Protein AF-A0A6N7C8R0-F1 (afdb_monomer_lite)

Structure (mmCIF, N/CA/C/O backbone):
data_AF-A0A6N7C8R0-F1
#
_entry.id   AF-A0A6N7C8R0-F1
#
loop_
_atom_site.group_PDB
_atom_site.id
_atom_site.type_symbol
_atom_site.label_atom_id
_atom_site.label_alt_id
_atom_site.label_comp_id
_atom_site.label_asym_id
_atom_site.label_entity_id
_atom_site.label_seq_id
_atom_site.pdbx_PDB_ins_code
_atom_site.Cartn_x
_atom_site.Cartn_y
_atom_site.Cartn_z
_atom_site.occupancy
_atom_site.B_iso_or_equiv
_atom_site.auth_seq_id
_atom_site.auth_comp_id
_atom_site.auth_asym_id
_atom_site.auth_atom_id
_atom_site.pdbx_PDB_model_num
ATOM 1 N N . MET A 1 1 ? 1.343 -20.450 -8.580 1.00 51.94 1 MET A N 1
ATOM 2 C CA . MET A 1 1 ? 2.092 -21.421 -7.757 1.00 51.94 1 MET A CA 1
ATOM 3 C C . MET A 1 1 ? 2.888 -20.727 -6.658 1.00 51.94 1 MET A C 1
ATOM 5 O O . MET A 1 1 ? 2.535 -20.931 -5.517 1.00 51.94 1 MET A O 1
ATOM 9 N N . VAL A 1 2 ? 3.845 -19.831 -6.948 1.00 71.44 2 VAL A N 1
ATOM 10 C CA . VAL A 1 2 ? 4.587 -19.116 -5.873 1.00 71.44 2 VAL A CA 1
ATOM 11 C C . VAL A 1 2 ? 3.746 -18.081 -5.107 1.00 71.44 2 VAL A C 1
ATOM 13 O O . VAL A 1 2 ? 4.035 -17.799 -3.953 1.00 71.44 2 VAL A O 1
ATOM 16 N N . HIS A 1 3 ? 2.719 -17.502 -5.743 1.00 73.75 3 HIS A N 1
ATOM 17 C CA . HIS A 1 3 ? 1.903 -16.454 -5.122 1.00 73.75 3 HIS A CA 1
ATOM 18 C C . HIS A 1 3 ? 1.088 -16.998 -3.943 1.00 73.75 3 HIS A C 1
ATOM 20 O O . HIS A 1 3 ? 1.254 -16.510 -2.832 1.00 73.75 3 HIS A O 1
ATOM 26 N N . ASP A 1 4 ? 0.312 -18.061 -4.164 1.00 83.94 4 ASP A N 1
ATOM 27 C CA . ASP A 1 4 ? -0.568 -18.644 -3.143 1.00 83.94 4 ASP A CA 1
ATOM 28 C C . ASP A 1 4 ? 0.226 -19.196 -1.951 1.00 83.94 4 ASP A C 1
ATOM 30 O O . ASP A 1 4 ? -0.148 -18.983 -0.801 1.00 83.94 4 ASP A O 1
ATOM 34 N N . GLU A 1 5 ? 1.368 -19.838 -2.217 1.00 88.50 5 GLU A N 1
ATOM 35 C CA . GLU A 1 5 ? 2.262 -20.351 -1.174 1.00 88.50 5 GLU A CA 1
ATOM 36 C C . GLU A 1 5 ? 2.883 -19.214 -0.347 1.00 88.50 5 GLU A C 1
ATOM 38 O O . GLU A 1 5 ? 2.889 -19.275 0.882 1.00 88.50 5 GLU A O 1
ATOM 43 N N . SER A 1 6 ? 3.342 -18.136 -0.999 1.00 86.06 6 SER A N 1
ATOM 44 C CA . SER A 1 6 ? 3.881 -16.968 -0.291 1.00 86.06 6 SER A CA 1
ATOM 45 C C . SER A 1 6 ? 2.827 -16.264 0.568 1.00 86.06 6 SER A C 1
ATOM 47 O O . SER A 1 6 ? 3.130 -15.859 1.689 1.00 86.06 6 SER A O 1
ATOM 49 N N . THR A 1 7 ? 1.588 -16.167 0.074 1.00 87.06 7 THR A N 1
ATOM 50 C CA . THR A 1 7 ? 0.465 -15.591 0.818 1.00 87.06 7 THR A CA 1
ATOM 51 C C . THR A 1 7 ? 0.126 -16.449 2.031 1.00 87.06 7 THR A C 1
ATOM 53 O O . THR A 1 7 ? 0.074 -15.920 3.137 1.00 87.06 7 THR A O 1
ATOM 56 N N . ALA A 1 8 ? -0.000 -17.768 1.858 1.00 89.31 8 ALA A N 1
ATOM 57 C CA . ALA A 1 8 ? -0.291 -18.683 2.960 1.00 89.31 8 ALA A CA 1
ATOM 58 C C . ALA A 1 8 ? 0.781 -18.630 4.062 1.00 89.31 8 ALA A C 1
ATOM 60 O O . ALA A 1 8 ? 0.447 -18.599 5.247 1.00 89.31 8 ALA A O 1
ATOM 61 N N . LEU A 1 9 ? 2.063 -18.571 3.684 1.00 93.06 9 LEU A N 1
ATOM 62 C CA . LEU A 1 9 ? 3.161 -18.473 4.644 1.00 93.06 9 LEU A CA 1
ATOM 63 C C . LEU A 1 9 ? 3.137 -17.143 5.411 1.00 93.06 9 LEU A C 1
ATOM 65 O O . LEU A 1 9 ? 3.298 -17.136 6.631 1.00 93.06 9 LEU A O 1
ATOM 69 N N . ILE A 1 10 ? 2.923 -16.022 4.717 1.00 90.50 10 ILE A N 1
ATOM 70 C CA . ILE A 1 10 ? 2.832 -14.697 5.348 1.00 90.50 10 ILE A CA 1
ATOM 71 C C . ILE A 1 10 ? 1.638 -14.621 6.297 1.00 90.50 10 ILE A C 1
ATOM 73 O O . ILE A 1 10 ? 1.781 -14.093 7.400 1.00 90.50 10 ILE A O 1
ATOM 77 N N . ASP A 1 11 ? 0.490 -15.169 5.906 1.00 89.56 11 ASP A N 1
ATOM 78 C CA . ASP A 1 11 ? -0.682 -15.200 6.774 1.00 89.56 11 ASP A CA 1
ATOM 79 C C . ASP A 1 11 ? -0.411 -16.066 8.009 1.00 89.56 11 ASP A C 1
ATOM 81 O O . ASP A 1 11 ? -0.709 -15.642 9.123 1.00 89.56 11 ASP A O 1
ATOM 85 N N . GLN A 1 12 ? 0.235 -17.228 7.865 1.00 93.00 12 GLN A N 1
ATOM 86 C CA . GLN A 1 12 ? 0.610 -18.062 9.011 1.00 93.00 12 GLN A CA 1
ATOM 87 C C . GLN A 1 12 ? 1.575 -17.344 9.969 1.00 93.00 12 GLN A C 1
ATOM 89 O O . GLN A 1 12 ? 1.375 -17.383 11.184 1.00 93.00 12 GLN A O 1
ATOM 94 N N . ILE A 1 13 ? 2.605 -16.674 9.440 1.00 93.56 13 ILE A N 1
ATOM 95 C CA . ILE A 1 13 ? 3.554 -15.894 10.250 1.00 93.56 13 ILE A CA 1
ATOM 96 C C . ILE A 1 13 ? 2.822 -14.768 10.983 1.00 93.56 13 ILE A C 1
ATOM 98 O O . ILE A 1 13 ? 3.034 -14.586 12.181 1.00 93.56 13 ILE A O 1
ATOM 102 N N . ARG A 1 14 ? 1.927 -14.049 10.293 1.00 91.81 14 ARG A N 1
ATOM 103 C CA . ARG A 1 14 ? 1.142 -12.969 10.897 1.00 91.81 14 ARG A CA 1
ATOM 104 C C . ARG A 1 14 ? 0.310 -13.480 12.071 1.00 91.81 14 ARG A C 1
ATOM 106 O O . ARG A 1 14 ? 0.415 -12.905 13.147 1.00 91.81 14 ARG A O 1
ATOM 113 N N . HIS A 1 15 ? -0.446 -14.566 11.896 1.00 91.38 15 HIS A N 1
ATOM 114 C CA . HIS A 1 15 ? -1.246 -15.152 12.980 1.00 91.38 15 HIS A CA 1
ATOM 115 C C . HIS A 1 15 ? -0.382 -15.501 14.199 1.00 91.38 15 HIS A C 1
ATOM 117 O O . HIS A 1 15 ? -0.718 -15.115 15.313 1.00 91.38 15 HIS A O 1
ATOM 123 N N . LEU A 1 16 ? 0.775 -16.141 13.991 1.00 94.19 16 LEU A N 1
ATOM 124 C CA . LEU A 1 16 ? 1.691 -16.487 15.085 1.00 94.19 16 LEU A CA 1
ATOM 125 C C . LEU A 1 16 ? 2.225 -15.256 15.833 1.00 94.19 16 LEU A C 1
ATOM 127 O O . LEU A 1 16 ? 2.347 -15.298 17.057 1.00 94.19 16 LEU A O 1
ATOM 131 N N . CYS A 1 17 ? 2.562 -14.179 15.123 1.00 95.06 17 CYS A N 1
ATOM 132 C CA . CYS A 1 17 ? 3.023 -12.934 15.742 1.00 95.06 17 CYS A CA 1
ATOM 133 C C . CYS A 1 17 ? 1.901 -12.235 16.526 1.00 95.06 17 CYS A C 1
ATOM 135 O O . CYS A 1 17 ? 2.140 -11.758 17.636 1.00 95.06 17 CYS A O 1
ATOM 137 N N . LEU A 1 18 ? 0.680 -12.212 15.976 1.00 92.69 18 LEU A N 1
ATOM 138 C CA . LEU A 1 18 ? -0.490 -11.626 16.636 1.00 92.69 18 LEU A CA 1
ATOM 139 C C . LEU A 1 18 ? -0.873 -12.399 17.905 1.00 92.69 18 LEU A C 1
ATOM 141 O O . LEU A 1 18 ? -1.083 -11.780 18.945 1.00 92.69 18 LEU A O 1
ATOM 145 N N . ASP A 1 19 ? -0.869 -13.735 17.857 1.00 93.06 19 ASP A N 1
ATOM 146 C CA . ASP A 1 19 ? -1.139 -14.597 19.020 1.00 93.06 19 ASP A CA 1
ATOM 147 C C . ASP A 1 19 ? -0.140 -14.368 20.168 1.00 93.06 19 ASP A C 1
ATOM 149 O O . ASP A 1 19 ? -0.453 -14.585 21.340 1.00 93.06 19 ASP A O 1
ATOM 153 N N . ARG A 1 20 ? 1.078 -13.923 19.840 1.00 95.12 20 ARG A N 1
ATOM 154 C CA . ARG A 1 20 ? 2.139 -13.597 20.805 1.00 95.12 20 ARG A CA 1
ATOM 155 C C . ARG A 1 20 ? 2.122 -12.141 21.274 1.00 95.12 20 ARG A C 1
ATOM 157 O O . ARG A 1 20 ? 2.901 -11.801 22.163 1.00 95.12 20 ARG A O 1
ATOM 164 N N . GLY A 1 21 ? 1.273 -11.290 20.697 1.00 93.94 21 GLY A N 1
ATOM 165 C CA . GLY A 1 21 ? 1.223 -9.858 21.001 1.00 93.94 21 GLY A CA 1
ATOM 166 C C . GLY A 1 21 ? 2.471 -9.085 20.556 1.00 93.94 21 GLY A C 1
ATOM 167 O O . GLY A 1 21 ? 2.845 -8.099 21.190 1.00 93.94 21 GLY A O 1
ATOM 168 N N . GLU A 1 22 ? 3.159 -9.539 19.504 1.00 95.94 22 GLU A N 1
ATOM 169 C CA . GLU A 1 22 ? 4.367 -8.885 18.984 1.00 95.94 22 GLU A CA 1
ATOM 170 C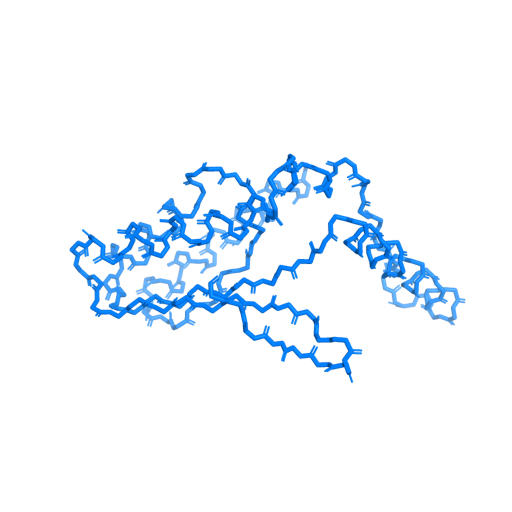 C . GLU A 1 22 ? 4.026 -7.614 18.188 1.00 95.94 22 GLU A C 1
ATOM 172 O O . GLU A 1 22 ? 3.058 -7.577 17.437 1.00 95.94 22 GLU A O 1
ATOM 177 N N . ASN A 1 23 ? 4.846 -6.562 18.250 1.00 94.38 23 ASN A N 1
ATOM 178 C CA . ASN A 1 23 ? 4.661 -5.434 17.331 1.00 94.38 23 ASN A CA 1
ATOM 179 C C . ASN A 1 23 ? 4.930 -5.885 15.886 1.00 94.38 23 ASN A C 1
ATOM 181 O O . ASN A 1 23 ? 6.035 -6.328 15.575 1.00 94.38 23 ASN A O 1
ATOM 185 N N . VAL A 1 24 ? 3.940 -5.737 15.003 1.00 93.38 24 VAL A N 1
ATOM 186 C CA . VAL A 1 24 ? 4.026 -6.175 13.602 1.00 93.38 24 VAL A CA 1
ATOM 187 C C . VAL A 1 24 ? 4.027 -4.996 12.633 1.00 93.38 24 VAL A C 1
ATOM 189 O O . VAL A 1 24 ? 3.279 -4.034 12.792 1.00 93.38 24 VAL A O 1
ATOM 192 N N . LEU A 1 25 ? 4.853 -5.100 11.590 1.00 93.31 25 LEU A N 1
ATOM 193 C CA . LEU A 1 25 ? 4.809 -4.235 10.414 1.00 93.31 25 LEU A CA 1
ATOM 194 C C . LEU A 1 25 ? 4.264 -5.057 9.243 1.00 93.31 25 LEU A C 1
ATOM 196 O O . LEU A 1 25 ? 4.888 -6.034 8.831 1.00 93.31 25 LEU A O 1
ATOM 200 N N . ILE A 1 26 ? 3.115 -4.656 8.702 1.00 90.81 26 ILE A N 1
ATOM 201 C CA . ILE A 1 26 ? 2.482 -5.339 7.571 1.00 90.81 26 ILE A CA 1
ATOM 202 C C . ILE A 1 26 ? 2.715 -4.505 6.312 1.00 90.81 26 ILE A C 1
ATOM 204 O O . ILE A 1 26 ? 2.191 -3.400 6.186 1.00 90.81 26 ILE A O 1
ATOM 208 N N . GLU A 1 27 ? 3.516 -5.032 5.386 1.00 90.88 27 GLU A N 1
ATOM 209 C CA . GLU A 1 27 ? 3.755 -4.406 4.084 1.00 90.88 27 GLU A CA 1
ATOM 210 C C . GLU A 1 27 ? 2.629 -4.752 3.110 1.00 90.88 27 GLU A C 1
ATOM 212 O O . GLU A 1 27 ? 2.130 -5.879 3.061 1.00 90.88 27 GLU A O 1
ATOM 217 N N . GLY A 1 28 ? 2.213 -3.760 2.333 1.00 89.38 28 GLY A N 1
ATOM 218 C CA . GLY A 1 28 ? 1.242 -3.956 1.279 1.00 89.38 28 GLY A CA 1
ATOM 219 C C . GLY A 1 28 ? 0.950 -2.660 0.544 1.00 89.38 28 GLY A C 1
ATOM 220 O O . GLY A 1 28 ? 1.074 -1.562 1.078 1.00 89.38 28 GLY A O 1
ATOM 221 N N . THR A 1 29 ? 0.495 -2.793 -0.697 1.00 91.75 29 THR A N 1
ATOM 222 C CA . THR A 1 29 ? 0.174 -1.632 -1.536 1.00 91.75 29 THR A CA 1
ATOM 223 C C . THR A 1 29 ? -1.124 -0.939 -1.134 1.00 91.75 29 THR A C 1
ATOM 225 O O . THR A 1 29 ? -1.343 0.1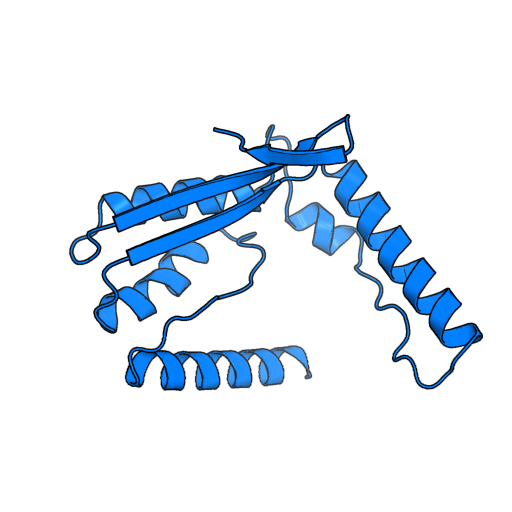88 -1.541 1.00 91.75 29 THR A O 1
ATOM 228 N N . LEU A 1 30 ? -2.025 -1.602 -0.396 1.00 93.00 30 LEU A N 1
ATOM 229 C CA . LEU A 1 30 ? -3.394 -1.120 -0.150 1.00 93.00 30 LEU A CA 1
ATOM 230 C C . LEU A 1 30 ? -4.139 -0.692 -1.432 1.00 93.00 30 LEU A C 1
ATOM 232 O O . LEU A 1 30 ? -5.025 0.153 -1.380 1.00 93.00 30 LEU A O 1
ATOM 236 N N . ARG A 1 31 ? -3.833 -1.283 -2.597 1.00 92.06 31 ARG A N 1
ATOM 237 C CA . ARG A 1 31 ? -4.458 -0.873 -3.871 1.00 92.06 31 ARG A CA 1
ATOM 238 C C . ARG A 1 31 ? -5.967 -1.139 -3.942 1.00 92.06 31 ARG A C 1
ATOM 240 O O . ARG A 1 31 ? -6.685 -0.437 -4.647 1.00 92.06 31 ARG A O 1
ATOM 247 N N . TRP A 1 32 ? -6.447 -2.165 -3.236 1.00 87.31 32 TRP A N 1
ATOM 248 C CA . TRP A 1 32 ? -7.836 -2.610 -3.308 1.00 87.31 32 TRP A CA 1
ATOM 249 C C . TRP A 1 32 ? -8.689 -2.014 -2.185 1.00 87.31 32 TRP A C 1
ATOM 251 O O . TRP A 1 32 ? -8.288 -2.089 -1.016 1.00 87.31 32 TRP A O 1
ATOM 261 N N . PRO A 1 33 ? -9.893 -1.503 -2.502 1.00 77.31 33 PRO A N 1
ATOM 262 C CA . PRO A 1 33 ? -10.827 -1.065 -1.475 1.00 77.31 33 PRO A CA 1
ATOM 263 C C . PRO A 1 33 ? -11.200 -2.246 -0.567 1.00 77.31 33 PRO A C 1
ATOM 265 O O . PRO A 1 33 ? -11.364 -3.378 -1.023 1.00 77.31 33 PRO A O 1
ATOM 268 N N . GLY A 1 34 ? -11.297 -1.993 0.738 1.00 76.81 34 GLY A N 1
ATOM 269 C CA . GLY A 1 34 ? -11.626 -3.018 1.735 1.00 76.81 34 GLY A CA 1
ATOM 270 C C . GLY A 1 34 ? -10.465 -3.931 2.151 1.00 76.81 34 GLY A C 1
ATOM 271 O O . GLY A 1 34 ? -10.610 -4.656 3.132 1.00 76.81 34 GLY A O 1
ATOM 272 N N . HIS A 1 35 ? -9.301 -3.878 1.488 1.00 79.69 35 HIS A N 1
ATOM 273 C CA . HIS A 1 35 ? -8.129 -4.640 1.936 1.00 79.69 35 HIS A CA 1
ATOM 274 C C . HIS A 1 35 ? -7.597 -4.127 3.282 1.00 79.69 35 HIS A C 1
ATOM 276 O O . HIS A 1 35 ? -7.342 -4.925 4.176 1.00 79.69 35 HIS A O 1
ATOM 282 N N . GLY A 1 36 ? -7.515 -2.803 3.455 1.00 79.38 36 GLY A N 1
ATOM 283 C CA . GLY A 1 36 ? -7.093 -2.180 4.714 1.00 79.38 36 GLY A CA 1
ATOM 284 C C . GLY A 1 36 ? -7.930 -2.628 5.918 1.00 79.38 36 GLY A C 1
ATOM 285 O O . GLY A 1 36 ? -7.356 -3.153 6.866 1.00 79.38 36 GLY A O 1
ATOM 286 N N . PRO A 1 37 ? -9.271 -2.491 5.877 1.00 79.50 37 PRO A N 1
ATOM 287 C CA . PRO A 1 37 ? -10.145 -2.978 6.944 1.00 79.50 37 PRO A CA 1
ATOM 288 C C . PRO A 1 37 ? -9.934 -4.456 7.293 1.00 79.50 37 PRO A C 1
ATOM 290 O O . PRO A 1 37 ? -9.792 -4.776 8.466 1.00 79.50 37 PRO A O 1
ATOM 293 N N . LYS A 1 38 ? -9.811 -5.346 6.296 1.00 79.00 38 LYS A N 1
ATOM 294 C CA . LYS A 1 38 ? -9.558 -6.777 6.544 1.00 79.00 38 LYS A CA 1
ATOM 295 C C . LYS A 1 38 ? -8.254 -7.018 7.302 1.00 79.00 38 LYS A C 1
ATOM 297 O O . LYS A 1 38 ? -8.243 -7.774 8.265 1.00 79.00 38 LYS A O 1
ATOM 302 N N . VAL A 1 39 ? -7.175 -6.352 6.885 1.00 77.44 39 VAL A N 1
ATOM 303 C CA . VAL A 1 39 ? -5.863 -6.449 7.546 1.00 77.44 39 VAL A CA 1
ATOM 304 C C . VAL A 1 39 ? -5.903 -5.862 8.962 1.00 77.44 39 VAL A C 1
ATOM 306 O O . VAL A 1 39 ? -5.165 -6.311 9.829 1.00 77.44 39 VAL A O 1
ATOM 309 N N . TYR A 1 40 ? -6.766 -4.879 9.213 1.00 83.50 40 TYR A N 1
ATOM 310 C CA . TYR A 1 40 ? -6.920 -4.227 10.513 1.00 83.50 40 TYR A CA 1
ATOM 311 C C . TYR A 1 40 ? -7.765 -5.018 11.519 1.00 83.50 40 TYR A C 1
ATOM 313 O O . TYR A 1 40 ? -7.478 -4.987 12.715 1.00 83.50 40 TYR A O 1
ATOM 321 N N . GLU A 1 41 ? -8.777 -5.754 11.061 1.00 85.19 41 GLU A N 1
ATOM 322 C CA . GLU A 1 41 ? -9.643 -6.541 11.945 1.00 85.19 41 GLU A CA 1
ATOM 323 C C . GLU A 1 41 ? -8.871 -7.588 12.766 1.00 85.19 41 GLU A C 1
ATOM 325 O O . GLU A 1 41 ? -9.229 -7.860 13.911 1.00 85.19 41 GLU A O 1
ATOM 330 N N . GLU A 1 42 ? -7.816 -8.180 12.201 1.00 86.06 42 GLU A N 1
ATOM 331 C CA . GLU A 1 42 ? -6.980 -9.183 12.873 1.00 86.06 42 GLU A CA 1
ATOM 332 C C . GLU A 1 42 ? -6.246 -8.608 14.109 1.00 86.06 42 GLU A C 1
ATOM 334 O O . GLU A 1 42 ? -6.476 -9.120 15.208 1.00 86.06 42 GLU A O 1
ATOM 339 N N . PRO A 1 43 ? -5.450 -7.519 14.004 1.00 86.44 43 PRO A N 1
ATOM 340 C CA . PRO A 1 43 ? -4.868 -6.836 15.160 1.00 86.44 43 PRO A CA 1
ATOM 341 C C . PRO A 1 43 ? -5.888 -6.411 16.222 1.00 86.44 43 PRO A C 1
ATOM 343 O O . PRO A 1 43 ? -5.630 -6.577 17.412 1.00 86.44 43 PRO A O 1
ATOM 346 N N . VAL A 1 44 ? -7.060 -5.900 15.826 1.00 86.19 44 VAL A N 1
ATOM 347 C CA . VAL A 1 44 ? -8.095 -5.496 16.797 1.00 86.19 44 VAL A CA 1
ATOM 348 C C . VAL A 1 44 ? -8.581 -6.695 17.608 1.00 86.19 44 VAL A C 1
ATOM 350 O O . VAL A 1 44 ? -8.647 -6.619 18.834 1.00 86.19 44 VAL A O 1
ATOM 353 N N . ARG A 1 45 ? -8.864 -7.830 16.951 1.00 87.62 45 ARG A N 1
ATOM 354 C CA . ARG A 1 45 ? -9.242 -9.076 17.644 1.00 87.62 45 ARG A CA 1
ATOM 355 C C . ARG A 1 45 ? -8.131 -9.596 18.559 1.00 87.62 45 ARG A C 1
ATOM 357 O O . ARG A 1 45 ? -8.433 -10.213 19.575 1.00 87.62 45 ARG A O 1
ATOM 364 N N . ALA A 1 46 ? -6.872 -9.323 18.222 1.00 89.81 46 ALA A N 1
ATOM 365 C CA . ALA A 1 46 ? -5.705 -9.642 19.043 1.00 89.81 46 ALA A CA 1
ATOM 366 C C . ALA A 1 46 ? -5.400 -8.584 20.131 1.00 89.81 46 ALA A C 1
ATOM 368 O O . ALA A 1 46 ? -4.356 -8.650 20.775 1.00 89.81 46 ALA A O 1
ATOM 369 N N . ASN A 1 47 ? -6.315 -7.637 20.385 1.00 90.25 47 ASN A N 1
ATOM 370 C CA . ASN A 1 47 ? -6.215 -6.584 21.406 1.00 90.25 47 ASN A CA 1
ATOM 371 C C . ASN A 1 47 ? -5.094 -5.554 21.178 1.00 90.25 47 ASN A C 1
ATOM 373 O O . ASN A 1 47 ? -4.600 -4.948 22.134 1.00 90.25 47 ASN A O 1
ATOM 377 N N . TYR A 1 48 ? -4.696 -5.314 19.927 1.00 91.81 48 TYR A N 1
ATOM 378 C CA . TYR A 1 48 ? -3.799 -4.203 19.611 1.00 91.81 48 TYR A CA 1
ATOM 379 C C . TYR A 1 48 ? -4.547 -2.882 19.780 1.00 91.81 48 TYR A C 1
ATOM 381 O O . TYR A 1 48 ? -5.629 -2.692 19.231 1.00 91.81 48 TYR A O 1
ATOM 389 N N . THR A 1 49 ? -3.946 -1.951 20.517 1.00 91.25 49 THR A N 1
ATOM 390 C CA . THR A 1 49 ? -4.565 -0.661 20.864 1.00 91.25 49 THR A CA 1
ATOM 391 C C . THR A 1 49 ? -4.025 0.515 20.053 1.00 91.25 49 THR A C 1
ATOM 393 O O . THR A 1 49 ? -4.587 1.607 20.115 1.00 91.25 49 THR A O 1
ATOM 396 N N . SER A 1 50 ? -2.959 0.305 19.276 1.00 92.44 50 SER A N 1
ATOM 397 C CA . SER A 1 50 ? -2.336 1.326 18.434 1.00 92.44 50 SER A CA 1
ATOM 398 C C . SER A 1 50 ? -2.213 0.851 16.990 1.00 92.44 50 SER A C 1
ATOM 400 O O . SER A 1 50 ? -1.770 -0.269 16.733 1.00 92.44 50 SER A O 1
ATOM 402 N N . LEU A 1 51 ? -2.585 1.723 16.053 1.00 92.19 51 LEU A N 1
ATOM 403 C CA . LEU A 1 51 ? -2.411 1.543 14.618 1.00 92.19 51 LEU A CA 1
ATOM 404 C C . LEU A 1 51 ? -1.622 2.724 14.051 1.00 92.19 51 LEU A C 1
ATOM 406 O O . LEU A 1 51 ? -2.048 3.872 14.163 1.00 92.19 51 LEU A O 1
ATOM 410 N N . ARG A 1 52 ? -0.526 2.434 13.348 1.00 94.19 52 ARG A N 1
ATOM 411 C CA . ARG A 1 52 ? 0.202 3.423 12.548 1.00 94.19 52 ARG A CA 1
ATOM 412 C C . ARG A 1 52 ? 0.148 3.032 11.078 1.00 94.19 52 ARG A C 1
ATOM 414 O O . ARG A 1 52 ? 0.652 1.980 10.690 1.00 94.19 52 ARG A O 1
ATOM 421 N N . VAL A 1 53 ? -0.474 3.879 10.266 1.00 93.94 53 VAL A N 1
ATOM 422 C CA . VAL A 1 53 ? -0.561 3.717 8.815 1.00 93.94 53 VAL A CA 1
ATOM 423 C C . VAL A 1 53 ? 0.485 4.618 8.170 1.00 93.94 53 VAL A C 1
ATOM 425 O O . VAL A 1 53 ? 0.403 5.839 8.267 1.00 93.94 53 VAL A O 1
ATOM 428 N N . ILE A 1 54 ? 1.466 4.008 7.508 1.00 95.00 54 ILE A N 1
ATOM 429 C CA . ILE A 1 54 ? 2.540 4.715 6.805 1.00 95.00 54 ILE A CA 1
ATOM 430 C C . ILE A 1 54 ? 2.365 4.479 5.308 1.00 95.00 54 ILE A C 1
ATOM 432 O O . ILE A 1 54 ? 2.435 3.340 4.848 1.00 95.00 54 ILE A O 1
ATOM 436 N N . GLY A 1 55 ? 2.129 5.546 4.549 1.00 94.81 55 GLY A N 1
ATOM 437 C CA . GLY A 1 55 ? 2.008 5.492 3.093 1.00 94.81 55 GLY A CA 1
ATOM 438 C C . GLY A 1 55 ? 3.137 6.245 2.403 1.00 94.81 55 GLY A C 1
ATOM 439 O O . GLY A 1 55 ? 3.598 7.269 2.895 1.00 94.81 55 GLY A O 1
ATOM 440 N N . VAL A 1 56 ? 3.563 5.760 1.238 1.00 94.56 56 VAL A N 1
ATOM 441 C CA . VAL A 1 56 ? 4.472 6.488 0.344 1.00 94.56 56 VAL A CA 1
ATOM 442 C C . VAL A 1 56 ? 3.717 6.803 -0.940 1.00 94.56 56 VAL A C 1
ATOM 444 O O . VAL A 1 56 ? 3.383 5.900 -1.705 1.00 94.56 56 VAL A O 1
ATOM 447 N N . GLU A 1 57 ? 3.438 8.082 -1.164 1.00 95.56 57 GLU A N 1
ATOM 448 C CA . GLU A 1 57 ? 2.742 8.578 -2.342 1.00 95.56 57 GLU A CA 1
ATOM 449 C C . GLU A 1 57 ? 3.743 9.055 -3.393 1.00 95.56 57 GLU A C 1
ATOM 451 O O . GLU A 1 57 ? 4.638 9.868 -3.138 1.00 95.56 57 GLU A O 1
ATOM 456 N N . VAL A 1 58 ? 3.570 8.548 -4.611 1.00 94.00 58 VAL A N 1
ATOM 457 C CA . VAL A 1 58 ? 4.391 8.902 -5.768 1.00 94.00 58 VAL A CA 1
ATOM 458 C C . VAL A 1 58 ? 3.504 9.073 -7.002 1.00 94.00 58 VAL A C 1
ATOM 460 O O . VAL A 1 58 ? 2.622 8.239 -7.229 1.00 94.00 58 VAL A O 1
ATOM 463 N N . PRO A 1 59 ? 3.737 10.101 -7.844 1.00 93.81 59 PRO A N 1
ATOM 464 C CA . PRO A 1 59 ? 3.005 10.252 -9.098 1.00 93.81 59 PRO A CA 1
ATOM 465 C C . PRO A 1 59 ? 3.161 9.024 -10.005 1.00 93.81 59 PRO A C 1
ATOM 467 O O . PRO A 1 59 ? 4.254 8.457 -10.085 1.00 93.81 59 PRO A O 1
ATOM 470 N N . ARG A 1 60 ? 2.109 8.663 -10.757 1.00 96.19 60 ARG A N 1
ATOM 471 C CA . ARG A 1 60 ? 2.087 7.482 -11.651 1.00 96.19 60 ARG A CA 1
ATOM 472 C C . ARG A 1 60 ? 3.331 7.390 -12.545 1.00 96.19 60 ARG A C 1
ATOM 474 O O . ARG A 1 60 ? 3.961 6.341 -12.616 1.00 96.19 60 ARG A O 1
ATOM 481 N N . GLY A 1 61 ? 3.718 8.491 -13.195 1.00 95.25 61 GLY A N 1
ATOM 482 C CA . GLY A 1 61 ? 4.899 8.524 -14.069 1.00 95.25 61 GLY A CA 1
ATOM 483 C C . GLY A 1 61 ? 6.209 8.217 -13.333 1.00 95.25 61 GLY A C 1
ATOM 484 O O . GLY A 1 61 ? 7.035 7.459 -13.834 1.00 95.25 61 GLY A O 1
ATOM 485 N N . ILE A 1 62 ? 6.357 8.726 -12.108 1.00 94.81 62 ILE A N 1
ATOM 486 C CA . ILE A 1 62 ? 7.532 8.477 -11.264 1.00 94.81 62 ILE A CA 1
ATOM 487 C C . ILE A 1 62 ? 7.568 7.020 -10.794 1.00 94.81 62 ILE A C 1
ATOM 489 O O . ILE A 1 62 ? 8.638 6.417 -10.773 1.00 94.81 62 ILE A O 1
ATOM 493 N N . ALA A 1 63 ? 6.417 6.424 -10.467 1.00 96.25 63 ALA A N 1
ATOM 494 C CA . ALA A 1 63 ? 6.346 5.009 -10.103 1.00 96.25 63 ALA A CA 1
ATOM 495 C C . ALA A 1 63 ? 6.821 4.097 -11.247 1.00 96.25 63 ALA A C 1
ATOM 497 O O . ALA A 1 63 ? 7.602 3.172 -11.011 1.00 96.25 63 ALA A O 1
ATOM 498 N N . HIS A 1 64 ? 6.412 4.388 -12.489 1.00 97.81 64 HIS A N 1
ATOM 499 C CA . HIS A 1 64 ? 6.902 3.679 -13.680 1.00 97.81 64 HIS A CA 1
ATOM 500 C C . HIS A 1 64 ? 8.411 3.843 -13.867 1.00 97.81 64 HIS A C 1
ATOM 502 O O . HIS A 1 64 ? 9.120 2.848 -14.031 1.00 97.81 64 HIS A O 1
ATOM 508 N N . GLU A 1 65 ? 8.912 5.079 -13.795 1.00 96.69 65 GLU A N 1
ATOM 509 C CA . GLU A 1 65 ? 10.343 5.373 -13.930 1.00 96.69 65 GLU A CA 1
ATOM 510 C C . GLU A 1 65 ? 11.173 4.610 -12.887 1.00 96.69 65 GLU A C 1
ATOM 512 O O . GLU A 1 65 ? 12.155 3.941 -13.222 1.00 96.69 65 GLU A O 1
ATOM 517 N N . GLN A 1 66 ? 10.754 4.647 -11.621 1.00 94.69 66 GLN A N 1
ATOM 518 C CA . GLN A 1 66 ? 11.459 3.983 -10.527 1.00 94.69 66 GLN A CA 1
ATOM 519 C C . GLN A 1 66 ? 11.392 2.459 -10.629 1.00 94.69 66 GLN A C 1
ATOM 521 O O . GLN A 1 66 ? 12.398 1.790 -10.385 1.00 94.69 66 GLN A O 1
ATOM 526 N N . ALA A 1 67 ? 10.248 1.891 -11.023 1.00 96.50 67 ALA A N 1
ATOM 527 C CA . ALA A 1 67 ? 10.122 0.452 -11.227 1.00 96.50 67 ALA A CA 1
ATOM 528 C C . ALA A 1 67 ? 11.044 -0.045 -12.352 1.00 96.50 67 ALA A C 1
ATOM 530 O O . ALA A 1 67 ? 11.715 -1.072 -12.188 1.00 96.50 67 ALA A O 1
ATOM 531 N N . LEU A 1 68 ? 11.124 0.705 -13.457 1.00 96.94 68 LEU A N 1
ATOM 532 C CA . LEU A 1 68 ? 12.023 0.409 -14.570 1.00 96.94 68 LEU A CA 1
ATOM 533 C C . LEU A 1 68 ? 13.492 0.536 -14.152 1.00 96.94 68 LEU A C 1
ATOM 535 O O . LEU A 1 68 ? 14.284 -0.371 -14.413 1.00 96.94 68 LEU A O 1
ATOM 539 N N . SER A 1 69 ? 13.840 1.624 -13.460 1.00 95.81 69 SER A N 1
ATOM 540 C CA . SER A 1 69 ? 15.192 1.873 -12.952 1.00 95.81 69 SER A CA 1
ATOM 541 C C . SER A 1 69 ? 15.649 0.759 -12.006 1.00 95.81 69 SER A C 1
ATOM 543 O O . SER A 1 69 ? 16.712 0.173 -12.214 1.00 95.81 69 SER A O 1
ATOM 545 N N . ARG A 1 70 ? 14.805 0.370 -11.039 1.00 95.38 70 ARG A N 1
ATOM 546 C CA . ARG A 1 70 ? 15.074 -0.735 -10.103 1.00 95.38 70 ARG A CA 1
ATOM 547 C C . ARG A 1 70 ? 15.344 -2.048 -10.835 1.00 95.38 70 ARG A C 1
ATOM 549 O O . ARG A 1 70 ? 16.296 -2.758 -10.511 1.00 95.38 70 ARG A O 1
ATOM 556 N N . TRP A 1 71 ? 14.509 -2.383 -11.817 1.00 96.56 71 TRP A N 1
ATOM 557 C CA . TRP A 1 71 ? 14.696 -3.592 -12.617 1.00 96.56 71 TRP A CA 1
ATOM 558 C C . TRP A 1 71 ? 16.013 -3.558 -13.400 1.00 96.56 71 TRP A C 1
ATOM 560 O O . TRP A 1 71 ? 16.772 -4.529 -13.366 1.00 96.56 71 TRP A O 1
ATOM 570 N N . TRP A 1 72 ? 16.302 -2.441 -14.071 1.00 96.44 72 TRP A N 1
ATOM 571 C CA . TRP A 1 72 ? 17.505 -2.295 -14.884 1.00 96.44 72 TRP A CA 1
ATOM 572 C C . TRP A 1 72 ? 18.783 -2.354 -14.043 1.00 96.44 72 TRP A C 1
ATOM 574 O O . TRP A 1 72 ? 19.712 -3.080 -14.389 1.00 96.44 72 TRP A O 1
ATOM 584 N N . GLN A 1 73 ? 18.807 -1.667 -12.899 1.00 95.56 73 GLN A N 1
ATOM 585 C CA . GLN A 1 73 ? 19.930 -1.710 -11.960 1.00 95.56 73 GLN A CA 1
ATOM 586 C C . GLN A 1 73 ? 20.186 -3.129 -11.449 1.00 95.56 73 GLN A C 1
ATOM 588 O O . GLN A 1 73 ? 21.325 -3.589 -11.480 1.00 95.56 73 GLN A O 1
ATOM 593 N N . GLY A 1 74 ? 19.136 -3.860 -11.056 1.00 95.12 74 GLY A N 1
ATOM 594 C CA . GLY A 1 74 ? 19.279 -5.259 -10.644 1.00 95.12 74 GLY A CA 1
ATOM 595 C C . GLY A 1 74 ? 19.817 -6.154 -11.766 1.00 95.12 74 GLY A C 1
ATOM 596 O O . GLY A 1 74 ? 20.622 -7.047 -11.518 1.00 95.12 74 GLY A O 1
ATOM 597 N N . ARG A 1 75 ? 19.421 -5.900 -13.019 1.00 94.56 75 ARG A N 1
ATOM 598 C CA . ARG A 1 75 ? 19.968 -6.590 -14.200 1.00 94.56 75 ARG A CA 1
ATOM 599 C C . ARG A 1 75 ? 21.449 -6.294 -14.426 1.00 94.56 75 ARG A C 1
ATOM 601 O O . ARG A 1 75 ? 22.207 -7.223 -14.684 1.00 94.56 75 ARG A O 1
ATOM 608 N N . LEU A 1 76 ? 21.863 -5.031 -14.326 1.00 94.88 76 LEU A N 1
ATOM 609 C CA . LEU A 1 76 ? 23.273 -4.651 -14.446 1.00 94.88 76 LEU A CA 1
ATOM 610 C C . LEU A 1 76 ? 24.120 -5.273 -13.331 1.00 94.88 76 LEU A C 1
ATOM 612 O O . LEU A 1 76 ? 25.191 -5.800 -13.616 1.00 94.88 76 LEU A O 1
ATOM 616 N N . ALA A 1 77 ? 23.622 -5.272 -12.091 1.00 94.06 77 ALA A N 1
ATOM 617 C CA . ALA A 1 77 ? 24.301 -5.904 -10.961 1.00 94.06 77 ALA A CA 1
ATOM 618 C C . ALA A 1 77 ? 24.519 -7.407 -11.194 1.00 94.06 77 ALA A C 1
ATOM 620 O O . ALA A 1 77 ? 25.619 -7.902 -10.972 1.00 94.06 77 ALA A O 1
ATOM 621 N N . TRP A 1 78 ? 23.521 -8.110 -11.738 1.00 94.50 78 TRP A N 1
ATOM 622 C CA . TRP A 1 78 ? 23.644 -9.530 -12.079 1.00 94.50 78 TRP A CA 1
ATOM 623 C C . TRP A 1 78 ? 24.658 -9.828 -13.177 1.00 94.50 78 TRP A C 1
ATOM 625 O O . TRP A 1 78 ? 25.351 -10.841 -13.119 1.00 94.50 78 TRP A O 1
ATOM 635 N N . HIS A 1 79 ? 24.783 -8.941 -14.164 1.00 93.25 79 HIS A N 1
ATOM 636 C CA . HIS A 1 79 ? 25.820 -9.078 -15.185 1.00 93.25 79 HIS A CA 1
ATOM 637 C C . HIS A 1 79 ? 27.239 -8.953 -14.615 1.00 93.25 79 HIS A C 1
ATOM 639 O O . HIS A 1 79 ? 28.158 -9.549 -15.172 1.00 93.25 79 HIS A O 1
ATOM 645 N N . VAL A 1 80 ? 27.420 -8.188 -13.534 1.00 94.31 80 VAL A N 1
ATOM 646 C CA . VAL A 1 80 ? 28.708 -8.038 -12.839 1.00 94.31 80 VAL A CA 1
ATOM 647 C C . VAL A 1 80 ? 28.946 -9.191 -11.861 1.00 94.31 80 VAL A C 1
ATOM 649 O O . VAL A 1 80 ? 30.056 -9.712 -11.791 1.00 94.31 80 VAL A O 1
ATOM 652 N N . ASP A 1 81 ? 27.909 -9.599 -11.130 1.00 93.88 81 ASP A N 1
ATOM 653 C CA . ASP A 1 81 ? 27.944 -10.687 -10.158 1.00 93.88 81 ASP A CA 1
ATOM 654 C C . ASP A 1 81 ? 26.680 -11.549 -10.266 1.00 93.88 81 ASP A C 1
ATOM 656 O O . ASP A 1 81 ? 25.590 -11.184 -9.802 1.00 93.88 81 ASP A O 1
ATOM 660 N N . SER A 1 82 ? 26.856 -12.743 -10.834 1.00 86.88 82 SER A N 1
ATOM 661 C CA . SER A 1 82 ? 25.781 -13.709 -11.045 1.00 86.88 82 SER A CA 1
ATOM 662 C C . SER A 1 82 ? 25.205 -14.294 -9.751 1.00 86.88 82 SER A C 1
ATOM 664 O O . SER A 1 82 ? 24.201 -15.004 -9.820 1.00 86.88 82 SER A O 1
ATOM 666 N N . SER A 1 83 ? 25.825 -14.034 -8.591 1.00 89.19 83 SER A N 1
ATOM 667 C CA . SER A 1 83 ? 25.284 -14.405 -7.279 1.00 89.19 83 SER A CA 1
ATOM 668 C C . SER A 1 83 ? 24.143 -13.486 -6.825 1.00 89.19 83 SER A C 1
ATOM 670 O O . SER A 1 83 ? 23.282 -13.905 -6.047 1.00 89.19 83 SER A O 1
ATOM 672 N N . SER A 1 84 ? 24.069 -12.257 -7.350 1.00 82.50 84 SER A N 1
ATOM 673 C CA . SER A 1 84 ? 22.906 -11.396 -7.137 1.00 82.50 84 SER A CA 1
ATOM 674 C C . SER A 1 84 ? 21.688 -11.993 -7.857 1.00 82.50 84 SER A C 1
ATOM 676 O O . SER A 1 84 ? 21.787 -12.474 -8.973 1.00 82.50 84 SER A O 1
ATOM 678 N 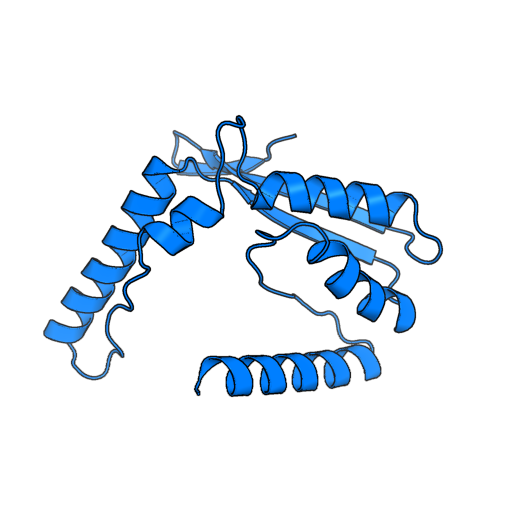N . LEU A 1 85 ? 20.494 -11.998 -7.263 1.00 85.19 85 LEU A N 1
ATOM 679 C CA . LEU A 1 85 ? 19.315 -12.652 -7.874 1.00 85.19 85 LEU A CA 1
ATOM 680 C C . LEU A 1 85 ? 18.735 -11.894 -9.095 1.00 85.19 85 LEU A C 1
ATOM 682 O O . LEU A 1 85 ? 17.657 -12.237 -9.588 1.00 85.19 85 LEU A O 1
ATOM 686 N N . GLY A 1 86 ? 19.425 -10.849 -9.562 1.00 91.31 86 GLY A N 1
ATOM 687 C CA . GLY A 1 86 ? 19.007 -9.966 -10.643 1.00 91.31 86 GLY A CA 1
ATOM 688 C C . GLY A 1 86 ? 17.827 -9.052 -10.317 1.00 91.31 86 GLY A C 1
ATOM 689 O O . GLY A 1 86 ? 17.319 -8.986 -9.198 1.00 91.31 86 GLY A O 1
ATOM 690 N N . GLY A 1 87 ? 17.393 -8.301 -11.332 1.00 90.25 87 GLY A N 1
ATOM 691 C CA . GLY A 1 87 ? 16.234 -7.416 -11.252 1.00 90.25 87 GLY A CA 1
ATOM 692 C C . GLY A 1 87 ? 14.941 -8.135 -11.631 1.00 90.25 87 GLY A C 1
ATOM 693 O O . GLY A 1 87 ? 14.851 -8.740 -12.701 1.00 90.25 87 GLY A O 1
ATOM 694 N N . ARG A 1 88 ? 13.899 -8.008 -10.803 1.00 91.19 88 ARG A N 1
ATOM 695 C CA . ARG A 1 88 ? 12.544 -8.479 -11.132 1.00 91.19 88 ARG A CA 1
ATOM 696 C C . ARG A 1 88 ? 11.738 -7.353 -11.769 1.00 91.19 88 ARG A C 1
ATOM 698 O O . ARG A 1 88 ? 11.586 -6.285 -11.180 1.00 91.19 88 ARG A O 1
ATOM 705 N N . PHE A 1 89 ? 11.247 -7.600 -12.978 1.00 94.19 89 PHE A N 1
ATOM 706 C CA . PHE A 1 89 ? 10.432 -6.643 -13.717 1.00 94.19 89 PHE A CA 1
ATOM 707 C C . PHE A 1 89 ? 9.037 -6.531 -13.094 1.00 94.19 89 PHE A C 1
ATOM 709 O O . PHE A 1 89 ? 8.391 -7.550 -12.846 1.00 94.19 89 PHE A O 1
ATOM 716 N N . THR A 1 90 ? 8.565 -5.302 -12.878 1.00 95.56 90 THR A N 1
ATOM 717 C CA . THR A 1 90 ? 7.171 -5.027 -12.515 1.00 95.56 90 THR A CA 1
ATOM 718 C C . THR A 1 90 ? 6.416 -4.632 -13.785 1.00 95.56 90 THR A C 1
ATOM 720 O O . THR A 1 90 ? 6.754 -3.604 -14.370 1.00 95.56 90 THR A O 1
ATOM 723 N N . PRO A 1 91 ? 5.405 -5.400 -14.231 1.00 96.19 91 PRO A N 1
ATOM 724 C CA . PRO A 1 91 ? 4.606 -5.028 -15.393 1.00 96.19 91 PRO A CA 1
ATOM 725 C C . PRO A 1 91 ? 3.926 -3.660 -15.208 1.00 96.19 91 PRO A C 1
ATOM 727 O O . PRO A 1 91 ? 3.333 -3.445 -14.148 1.00 96.19 91 PRO A O 1
ATOM 730 N N . PRO A 1 92 ? 3.925 -2.772 -16.225 1.00 97.00 92 PRO A N 1
ATOM 731 C CA . PRO A 1 92 ? 3.271 -1.463 -16.153 1.00 97.00 92 PRO A CA 1
ATOM 732 C C . PRO A 1 92 ? 1.815 -1.537 -15.682 1.00 97.00 92 PRO A C 1
ATOM 734 O O . PRO A 1 92 ? 1.427 -0.799 -14.786 1.00 97.00 92 PRO A O 1
ATOM 737 N N . ALA A 1 93 ? 1.052 -2.522 -16.167 1.00 96.88 93 ALA A N 1
ATOM 738 C CA . ALA A 1 93 ? -0.340 -2.726 -15.767 1.00 96.88 93 ALA A CA 1
ATOM 739 C C . ALA A 1 93 ? -0.525 -2.949 -14.252 1.00 96.88 93 ALA A C 1
ATOM 741 O O . ALA A 1 93 ? -1.541 -2.551 -13.694 1.00 96.88 93 ALA A O 1
ATOM 742 N N . ALA A 1 94 ? 0.453 -3.557 -13.566 1.00 94.88 94 ALA A N 1
ATOM 743 C CA . ALA A 1 94 ? 0.393 -3.742 -12.115 1.00 94.88 94 ALA A CA 1
ATOM 744 C C . ALA A 1 94 ? 0.607 -2.427 -11.349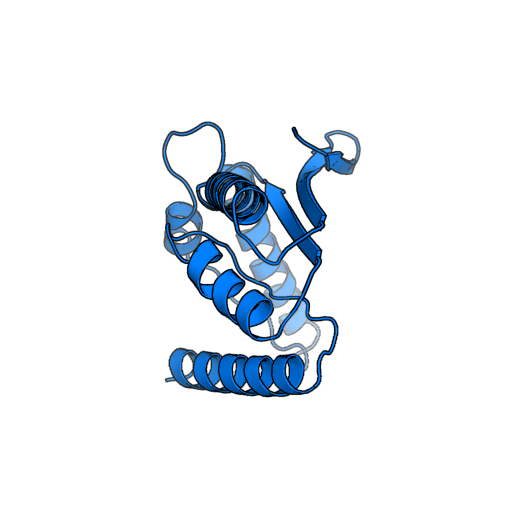 1.00 94.88 94 ALA A C 1
ATOM 746 O O . ALA A 1 94 ? 0.104 -2.287 -10.237 1.00 94.88 94 ALA A O 1
ATOM 747 N N . ILE A 1 95 ? 1.350 -1.483 -11.939 1.00 97.00 95 ILE A N 1
ATOM 748 C CA . ILE A 1 95 ? 1.516 -0.122 -11.419 1.00 97.00 95 ILE A CA 1
ATOM 749 C C . ILE A 1 95 ? 0.253 0.675 -11.724 1.00 97.00 95 ILE A C 1
ATOM 751 O O . ILE A 1 95 ? -0.308 1.273 -10.815 1.00 97.00 95 ILE A O 1
ATOM 755 N N . ASP A 1 96 ? -0.227 0.642 -12.967 1.00 97.31 96 ASP A N 1
ATOM 756 C CA . ASP A 1 96 ? -1.405 1.397 -13.401 1.00 97.31 96 ASP A CA 1
ATOM 757 C C . ASP A 1 96 ? -2.657 1.046 -12.596 1.00 97.31 96 ASP A C 1
ATOM 759 O O . ASP A 1 96 ? -3.438 1.940 -12.276 1.00 97.31 96 ASP A O 1
ATOM 763 N N . ASP A 1 97 ? -2.806 -0.216 -12.179 1.00 95.81 97 ASP A N 1
ATOM 764 C CA . ASP A 1 97 ? -3.911 -0.658 -11.323 1.00 95.81 97 ASP A CA 1
ATOM 765 C C . ASP A 1 97 ? -3.955 0.068 -9.962 1.00 95.81 97 ASP A C 1
ATOM 767 O O . ASP A 1 97 ? -5.026 0.199 -9.368 1.00 95.81 97 ASP A O 1
ATOM 771 N N . CYS A 1 98 ? -2.838 0.627 -9.484 1.00 96.88 98 CYS A N 1
ATOM 772 C CA . CYS A 1 98 ? -2.776 1.432 -8.257 1.00 96.88 98 CYS A CA 1
ATOM 773 C C . CYS A 1 98 ? -3.270 2.879 -8.433 1.00 96.88 98 CYS A C 1
ATOM 775 O O . CYS A 1 98 ? -3.358 3.619 -7.452 1.00 96.88 98 CYS A O 1
ATOM 777 N N . TYR A 1 99 ? -3.603 3.301 -9.652 1.00 97.31 99 TYR A N 1
ATOM 778 C CA . TYR A 1 99 ? -3.951 4.685 -9.965 1.00 97.31 99 TYR A CA 1
ATOM 779 C C . TYR A 1 99 ? -5.247 4.768 -10.774 1.00 97.31 99 TYR A C 1
ATOM 781 O O . TYR A 1 99 ? -5.587 3.877 -11.548 1.00 97.31 99 TYR A O 1
ATOM 789 N N . ASP A 1 100 ? -5.943 5.886 -10.648 1.00 95.25 100 ASP A N 1
ATOM 790 C CA . ASP A 1 100 ? -7.026 6.333 -11.527 1.00 95.25 100 ASP A CA 1
ATOM 791 C C . ASP A 1 100 ? -6.800 7.819 -11.862 1.00 95.25 100 ASP A C 1
ATOM 793 O O . ASP A 1 100 ? -5.660 8.280 -11.792 1.00 95.25 100 ASP A O 1
ATOM 797 N N . ASP A 1 101 ? -7.834 8.551 -12.277 1.00 94.19 101 ASP A N 1
ATOM 798 C CA . ASP A 1 101 ? -7.721 9.972 -12.640 1.00 94.19 101 ASP A CA 1
ATOM 799 C C . ASP A 1 101 ? -7.758 10.915 -11.420 1.00 94.19 101 ASP A C 1
ATOM 801 O O . ASP A 1 101 ? -7.795 12.138 -11.571 1.00 94.19 101 ASP A O 1
ATOM 805 N N . ALA A 1 102 ? -7.757 10.370 -10.198 1.00 93.75 102 ALA A N 1
ATOM 806 C CA . ALA A 1 102 ? -7.689 11.168 -8.982 1.00 93.75 102 ALA A CA 1
ATOM 807 C C . ALA A 1 102 ? -6.287 11.766 -8.763 1.00 93.75 102 ALA A C 1
ATOM 809 O O . ALA A 1 102 ? -5.276 11.270 -9.257 1.00 93.75 102 ALA A O 1
ATOM 810 N N . ALA A 1 103 ? -6.221 12.817 -7.940 1.00 90.88 103 ALA A N 1
ATOM 811 C CA . ALA A 1 103 ? -4.967 13.492 -7.596 1.00 90.88 103 ALA A CA 1
ATOM 812 C C . ALA A 1 103 ? -3.973 12.610 -6.812 1.00 90.88 103 ALA A C 1
ATOM 814 O O . ALA A 1 103 ? -2.778 12.893 -6.814 1.00 90.88 103 ALA A O 1
ATOM 815 N N . MET A 1 104 ? -4.465 11.563 -6.142 1.00 94.00 104 MET A N 1
ATOM 816 C CA . MET A 1 104 ? -3.674 10.624 -5.346 1.00 94.00 104 MET A CA 1
ATOM 817 C C . MET A 1 104 ? -3.933 9.190 -5.793 1.00 94.00 104 MET A C 1
ATOM 819 O O . MET A 1 104 ? -5.050 8.845 -6.205 1.00 94.00 104 MET A O 1
ATOM 823 N N . SER A 1 105 ? -2.925 8.335 -5.619 1.00 96.50 105 SER A N 1
ATOM 824 C CA . SER A 1 105 ? -3.058 6.896 -5.831 1.00 96.50 105 SER A CA 1
ATOM 825 C C . SER A 1 105 ? -4.228 6.296 -5.038 1.00 96.50 105 SER A C 1
ATOM 827 O O . SER A 1 105 ? -4.645 6.795 -3.984 1.00 96.50 105 SER A O 1
ATOM 829 N N . LYS A 1 106 ? -4.753 5.167 -5.526 1.00 96.38 106 LYS A N 1
ATOM 830 C CA . LYS A 1 106 ? -5.733 4.364 -4.779 1.00 96.38 106 LYS A CA 1
ATOM 831 C C . LYS A 1 106 ? -5.155 3.942 -3.428 1.00 96.38 106 LYS A C 1
ATOM 833 O O . LYS A 1 106 ? -5.877 3.927 -2.439 1.00 96.38 106 LYS A O 1
ATOM 838 N N . CYS A 1 107 ? -3.854 3.655 -3.384 1.00 95.56 107 CYS A N 1
ATOM 839 C CA . CYS A 1 107 ? -3.116 3.247 -2.193 1.00 95.56 107 CYS A CA 1
ATOM 840 C C . CYS A 1 107 ? -3.218 4.289 -1.071 1.00 95.56 107 CYS A C 1
ATOM 842 O O . CYS A 1 107 ? -3.646 3.963 0.036 1.00 95.56 107 CYS A O 1
ATOM 844 N N . ALA A 1 108 ? -2.895 5.552 -1.364 1.00 95.56 108 ALA A N 1
ATOM 845 C CA . ALA A 1 108 ? -2.937 6.622 -0.371 1.00 95.56 108 ALA A CA 1
ATOM 846 C C . ALA A 1 108 ? -4.368 6.946 0.084 1.00 95.56 108 ALA A C 1
ATOM 848 O O . ALA A 1 108 ? -4.619 7.101 1.280 1.00 95.56 108 ALA A O 1
ATOM 849 N N . ARG A 1 109 ? -5.339 6.946 -0.838 1.00 94.69 109 ARG A N 1
ATOM 850 C CA . ARG A 1 109 ? -6.758 7.134 -0.481 1.00 94.69 109 ARG A CA 1
ATOM 851 C C . ARG A 1 109 ? -7.303 5.990 0.375 1.00 94.69 109 ARG A C 1
ATOM 853 O O . ARG A 1 109 ? -8.069 6.220 1.312 1.00 94.69 109 ARG A O 1
ATOM 860 N N . ASN A 1 110 ? -6.893 4.755 0.097 1.00 94.81 110 ASN A N 1
ATOM 861 C CA . ASN A 1 110 ? -7.269 3.600 0.910 1.00 94.81 110 ASN A CA 1
ATOM 862 C C . ASN A 1 110 ? -6.594 3.636 2.289 1.00 94.81 110 ASN A C 1
ATOM 864 O O . ASN A 1 110 ? -7.229 3.248 3.268 1.00 94.81 110 ASN A O 1
ATOM 868 N N . ALA A 1 111 ? -5.366 4.152 2.398 1.00 94.12 111 ALA A N 1
ATOM 869 C CA . ALA A 1 111 ? -4.705 4.401 3.681 1.00 94.12 111 ALA A CA 1
ATOM 870 C C . ALA A 1 111 ? -5.451 5.458 4.517 1.00 94.12 111 ALA A C 1
ATOM 872 O O . ALA A 1 111 ? -5.718 5.229 5.697 1.00 94.12 111 ALA A O 1
ATOM 873 N N . GLN A 1 112 ? -5.872 6.568 3.898 1.00 93.44 112 GLN A N 1
ATOM 874 C CA . GLN A 1 112 ? -6.726 7.575 4.544 1.00 93.44 112 GLN A CA 1
ATOM 875 C C . GLN A 1 112 ? -8.056 6.971 5.012 1.00 93.44 112 GLN A C 1
ATOM 877 O O . GLN A 1 112 ? -8.462 7.168 6.157 1.00 93.44 112 GLN A O 1
ATOM 882 N N . THR A 1 113 ? -8.705 6.184 4.149 1.00 92.19 113 THR A N 1
ATOM 883 C CA . THR A 1 113 ? -9.970 5.501 4.465 1.00 92.19 113 THR A CA 1
ATOM 884 C C . THR A 1 113 ? -9.805 4.526 5.631 1.00 92.19 113 THR A C 1
ATOM 886 O O . THR A 1 113 ? -10.645 4.495 6.527 1.00 92.19 113 THR A O 1
ATOM 889 N N . LEU A 1 114 ? -8.710 3.760 5.655 1.00 91.19 114 LEU A N 1
ATOM 890 C CA . LEU A 1 114 ? -8.383 2.845 6.747 1.00 91.19 114 LEU A CA 1
ATOM 891 C C . LEU A 1 114 ? -8.199 3.592 8.070 1.00 91.19 114 LEU A C 1
ATOM 893 O O . LEU A 1 114 ? -8.829 3.237 9.061 1.00 91.19 114 LEU A O 1
ATOM 897 N N . ALA A 1 115 ? -7.373 4.639 8.085 1.00 92.06 115 ALA A N 1
ATOM 898 C CA . ALA A 1 115 ? -7.132 5.421 9.294 1.00 92.06 115 ALA A CA 1
ATOM 899 C C . ALA A 1 115 ? -8.425 6.076 9.811 1.00 92.06 115 ALA A C 1
ATOM 901 O O . ALA A 1 115 ? -8.684 6.072 11.013 1.00 92.06 115 ALA A O 1
ATOM 902 N N . ALA A 1 116 ? -9.268 6.596 8.914 1.00 91.12 116 ALA A N 1
ATOM 903 C CA . ALA A 1 116 ? -10.571 7.144 9.278 1.00 91.12 116 ALA A CA 1
ATOM 904 C C . ALA A 1 116 ? -11.507 6.075 9.868 1.00 91.12 116 ALA A C 1
ATOM 906 O O . ALA A 1 116 ? -12.150 6.325 10.884 1.00 91.12 116 ALA A O 1
ATOM 907 N N . ALA A 1 117 ? -11.563 4.878 9.277 1.00 88.31 117 ALA A N 1
ATOM 908 C CA . ALA A 1 117 ? -12.370 3.774 9.797 1.00 88.31 117 ALA A CA 1
ATOM 909 C C . ALA A 1 117 ? -11.877 3.298 11.176 1.00 88.31 117 ALA A C 1
ATOM 911 O O . ALA A 1 117 ? -12.681 3.130 12.093 1.00 88.31 117 ALA A O 1
ATOM 912 N N . ALA A 1 118 ? -10.562 3.151 11.349 1.00 89.19 118 ALA A N 1
ATOM 913 C CA . ALA A 1 118 ? -9.954 2.718 12.605 1.00 89.19 118 ALA A CA 1
ATOM 914 C C . ALA A 1 118 ? -10.198 3.715 13.751 1.00 89.19 118 ALA A C 1
ATOM 916 O O . ALA A 1 118 ? -10.491 3.301 14.866 1.00 89.19 118 ALA A O 1
ATOM 917 N N . ARG A 1 119 ? -10.160 5.029 13.481 1.00 90.12 119 ARG A N 1
ATOM 918 C CA . ARG A 1 119 ? -10.473 6.072 14.484 1.00 90.12 119 ARG A CA 1
ATOM 919 C C . ARG A 1 119 ? -11.903 6.001 15.013 1.00 90.12 119 ARG A C 1
ATOM 921 O O . ARG A 1 119 ? -12.160 6.453 16.121 1.00 90.12 119 ARG A O 1
ATOM 928 N N . ASN A 1 120 ? -12.817 5.459 14.213 1.00 84.88 120 ASN A N 1
ATOM 929 C CA . ASN A 1 120 ? -14.223 5.293 14.572 1.00 84.88 120 ASN A CA 1
ATOM 930 C C . ASN A 1 120 ? -14.532 3.890 15.123 1.00 84.88 120 ASN A C 1
ATOM 932 O O . ASN A 1 120 ? -15.696 3.583 15.371 1.00 84.88 120 ASN A O 1
ATOM 936 N N . SER A 1 121 ? -13.522 3.027 15.266 1.00 81.81 121 SER A N 1
ATOM 937 C CA . SER A 1 121 ? -13.690 1.646 15.720 1.00 81.81 121 SER A CA 1
ATOM 938 C C . SER A 1 121 ? -13.446 1.530 17.224 1.00 81.81 121 SER A C 1
ATOM 940 O O . SER A 1 121 ? -12.525 2.135 17.767 1.00 81.81 121 SER A O 1
ATOM 942 N N . GLU A 1 122 ? -14.254 0.719 17.904 1.00 77.81 122 GLU A N 1
ATOM 943 C CA . GLU A 1 122 ? -14.028 0.391 19.313 1.00 77.81 122 GLU A CA 1
ATOM 944 C C . GLU A 1 122 ? -12.782 -0.502 19.470 1.00 77.81 122 GLU A C 1
ATOM 946 O O . GLU A 1 122 ? -12.528 -1.386 18.653 1.00 77.81 122 GLU A O 1
ATOM 951 N N . GLY A 1 123 ? -11.998 -0.279 20.531 1.00 75.19 123 GLY A N 1
ATOM 952 C CA . GLY A 1 123 ? -10.840 -1.111 20.896 1.00 75.19 123 GLY A CA 1
ATOM 953 C C . GLY A 1 123 ? -9.466 -0.533 20.539 1.00 75.19 123 GLY A C 1
ATOM 954 O O . GLY A 1 123 ? -8.491 -0.849 21.220 1.00 75.19 123 GLY A O 1
ATOM 955 N N . VAL A 1 124 ? -9.372 0.372 19.560 1.00 75.25 124 VAL A N 1
ATOM 956 C CA . VAL A 1 124 ? -8.116 1.069 19.229 1.00 75.25 124 VAL A CA 1
ATOM 957 C C . VAL A 1 124 ? -8.138 2.477 19.798 1.00 75.25 124 VAL A C 1
ATOM 959 O O . VAL A 1 124 ? -9.054 3.252 19.546 1.00 75.25 124 VAL A O 1
ATOM 962 N N . THR A 1 125 ? -7.121 2.810 20.585 1.00 76.62 125 THR A N 1
ATOM 963 C CA . THR A 1 125 ? -7.029 4.090 21.292 1.00 76.62 125 THR A CA 1
ATOM 964 C C . THR A 1 125 ? -6.127 5.088 20.578 1.00 76.62 125 THR A C 1
ATOM 966 O O . THR A 1 125 ? -6.280 6.292 20.778 1.00 76.62 125 THR A O 1
ATOM 969 N N . VAL A 1 126 ? -5.211 4.613 19.728 1.00 88.75 126 VAL A N 1
ATOM 970 C CA . VAL A 1 126 ? -4.262 5.460 18.995 1.00 88.75 126 VAL A CA 1
ATOM 971 C C . VAL A 1 126 ? -4.264 5.093 17.513 1.00 88.75 126 VAL A C 1
ATOM 973 O O . VAL A 1 126 ? -4.012 3.946 17.154 1.00 88.75 126 VAL A O 1
ATOM 976 N N . VAL A 1 127 ? -4.538 6.073 16.644 1.00 92.06 127 VAL A N 1
ATOM 977 C CA . VAL A 1 127 ? -4.482 5.901 15.184 1.00 92.06 127 VAL A CA 1
ATOM 978 C C . VAL A 1 127 ? -3.712 7.041 14.528 1.00 92.06 127 VAL A C 1
ATOM 980 O O . VAL A 1 127 ? -4.210 8.167 14.394 1.00 92.06 127 VAL A O 1
ATOM 983 N N . GLU A 1 128 ? -2.526 6.712 14.039 1.00 94.75 128 GLU A N 1
ATOM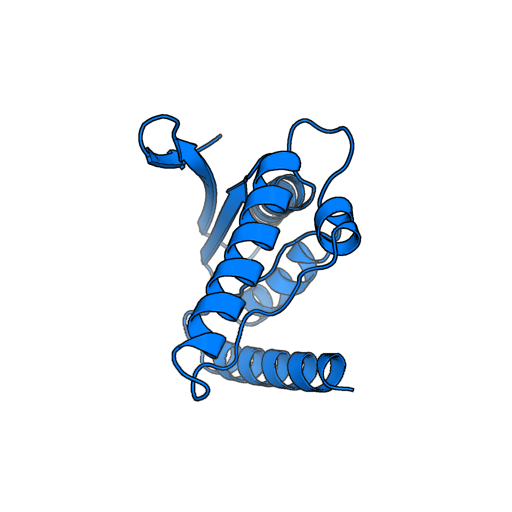 984 C CA . GLU A 1 128 ? -1.626 7.618 13.334 1.00 94.75 128 GLU A CA 1
ATOM 985 C C . GLU A 1 128 ? -1.654 7.332 11.831 1.00 94.75 128 GLU A C 1
ATOM 987 O O . GLU A 1 128 ? -1.666 6.179 11.399 1.00 94.75 128 GLU A O 1
ATOM 992 N N . LEU A 1 129 ? -1.669 8.396 11.029 1.00 94.81 129 LEU A N 1
ATOM 993 C CA . LEU A 1 129 ? -1.524 8.323 9.580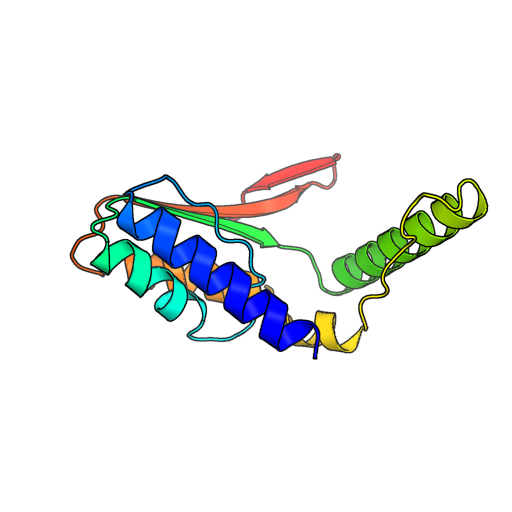 1.00 94.81 129 LEU A CA 1
ATOM 994 C C . LEU A 1 129 ? -0.418 9.283 9.171 1.00 94.81 129 LEU A C 1
ATOM 996 O O . LEU A 1 129 ? -0.516 10.476 9.448 1.00 94.81 129 LEU A O 1
ATOM 1000 N N . GLU A 1 130 ? 0.580 8.762 8.472 1.00 96.06 130 GLU A N 1
ATOM 1001 C CA . GLU A 1 130 ? 1.630 9.558 7.850 1.00 96.06 130 GLU A CA 1
ATOM 1002 C C . GLU A 1 130 ? 1.763 9.146 6.393 1.00 96.06 130 GLU A C 1
ATOM 1004 O O . GLU A 1 130 ? 2.053 7.991 6.067 1.00 96.06 130 GLU A O 1
ATOM 1009 N N . LEU A 1 131 ? 1.546 10.106 5.505 1.00 95.94 131 LEU A N 1
ATOM 1010 C CA . LEU A 1 131 ? 1.789 9.934 4.088 1.00 95.94 131 LEU A CA 1
ATOM 1011 C C . LEU A 1 131 ? 3.051 10.701 3.726 1.00 95.94 131 LEU A C 1
ATOM 1013 O O . LEU A 1 131 ? 3.171 11.885 4.018 1.00 95.94 131 LEU A O 1
ATOM 1017 N N . PHE A 1 132 ? 3.989 10.027 3.079 1.00 95.38 132 PHE A N 1
ATOM 1018 C CA . PHE A 1 132 ? 5.254 10.599 2.654 1.00 95.38 132 PHE A CA 1
ATOM 1019 C C . PHE A 1 132 ? 5.280 10.742 1.143 1.00 95.38 132 PHE A C 1
ATOM 1021 O O . PHE A 1 132 ? 4.889 9.828 0.420 1.00 95.38 132 PHE A O 1
ATOM 1028 N N . ARG A 1 133 ? 5.837 11.843 0.651 1.00 92.75 133 ARG A N 1
ATOM 1029 C CA . ARG A 1 133 ? 6.250 11.973 -0.750 1.00 92.75 133 ARG A CA 1
ATOM 1030 C C . ARG A 1 133 ? 7.702 12.415 -0.828 1.00 92.75 133 ARG A C 1
ATOM 1032 O O . ARG A 1 133 ? 8.268 12.929 0.134 1.00 92.75 133 ARG A O 1
ATOM 1039 N N . ARG A 1 134 ? 8.328 12.223 -1.987 1.00 88.00 134 ARG A N 1
ATOM 1040 C CA . ARG A 1 134 ? 9.693 12.708 -2.216 1.00 88.00 134 ARG A CA 1
ATOM 1041 C C . ARG A 1 134 ? 9.693 14.233 -2.352 1.00 88.00 134 ARG A C 1
ATOM 1043 O O . ARG A 1 134 ? 8.973 14.765 -3.192 1.00 88.00 134 ARG A O 1
ATOM 1050 N N . SER A 1 135 ? 10.548 14.905 -1.585 1.00 86.44 135 SER A N 1
ATOM 1051 C CA . SER A 1 135 ? 10.790 16.345 -1.728 1.00 86.44 135 SER A CA 1
ATOM 1052 C C . SER A 1 135 ? 11.614 16.645 -2.986 1.00 86.44 135 SER A C 1
ATOM 1054 O O . SER A 1 135 ? 12.504 15.874 -3.364 1.00 86.44 135 SER A O 1
ATOM 1056 N N . ALA A 1 136 ? 11.369 17.803 -3.606 1.00 80.50 136 ALA A N 1
ATOM 1057 C CA . ALA A 1 136 ? 12.160 18.302 -4.733 1.00 80.50 136 ALA A CA 1
ATOM 1058 C C . ALA A 1 136 ? 13.647 18.513 -4.377 1.00 80.50 136 ALA A C 1
ATOM 1060 O O . ALA A 1 136 ? 14.509 18.377 -5.241 1.00 80.50 136 ALA A O 1
ATOM 1061 N N . ALA A 1 137 ? 13.956 18.794 -3.106 1.00 83.94 137 ALA A N 1
ATOM 1062 C CA . ALA A 1 137 ? 15.323 18.974 -2.610 1.00 83.94 137 ALA A CA 1
ATOM 1063 C C . ALA A 1 137 ? 16.027 17.648 -2.246 1.00 83.94 137 ALA A C 1
ATOM 1065 O O . ALA A 1 137 ? 17.179 17.658 -1.814 1.00 83.94 137 ALA A O 1
ATOM 1066 N N . GLY A 1 138 ? 15.354 16.505 -2.420 1.00 78.25 138 GLY A N 1
ATOM 1067 C CA . GLY A 1 138 ? 15.778 15.217 -1.873 1.00 78.25 138 GLY A CA 1
ATOM 1068 C C . GLY A 1 138 ? 15.211 14.966 -0.470 1.00 78.25 138 GLY A C 1
ATOM 1069 O O . GLY A 1 138 ? 14.796 15.887 0.226 1.00 78.25 138 GLY A O 1
ATOM 1070 N N . GLY A 1 139 ? 15.152 13.694 -0.067 1.00 84.31 139 GLY A N 1
ATOM 1071 C CA . GLY A 1 139 ? 14.476 13.270 1.166 1.00 84.31 139 GLY A CA 1
ATOM 1072 C C . GLY A 1 139 ? 12.956 13.127 1.019 1.00 84.31 139 GLY A C 1
ATOM 1073 O O . GLY A 1 139 ? 12.430 13.064 -0.098 1.00 84.31 139 GLY A O 1
ATOM 1074 N N . PHE A 1 140 ? 12.265 13.048 2.157 1.00 87.38 140 PHE A N 1
ATOM 1075 C CA . PHE A 1 140 ? 10.815 12.872 2.243 1.00 87.38 140 PHE A CA 1
ATOM 1076 C C . PHE A 1 140 ? 10.166 14.068 2.934 1.00 87.38 140 PHE A C 1
ATOM 1078 O O . PHE A 1 140 ? 10.748 14.648 3.849 1.00 87.38 140 PHE A O 1
ATOM 1085 N N . GLU A 1 141 ? 8.958 14.407 2.508 1.00 91.62 141 GLU A N 1
ATOM 1086 C CA . GLU A 1 141 ? 8.078 15.351 3.191 1.00 91.62 141 GLU A CA 1
ATOM 1087 C C . GLU A 1 141 ? 6.725 14.689 3.460 1.00 91.62 141 GLU A C 1
ATOM 1089 O O . GLU A 1 141 ? 6.279 13.840 2.680 1.00 91.62 141 GLU A O 1
ATOM 1094 N N . THR A 1 142 ? 6.096 15.061 4.572 1.00 90.62 142 THR A N 1
ATOM 1095 C CA . THR A 1 142 ? 4.762 14.579 4.932 1.00 90.62 142 THR A CA 1
ATOM 1096 C C . THR A 1 142 ? 3.707 15.338 4.134 1.00 90.62 142 THR A C 1
ATOM 1098 O O . THR A 1 142 ? 3.823 16.549 3.946 1.00 90.62 142 THR A O 1
ATOM 1101 N N . ILE A 1 143 ? 2.681 14.632 3.672 1.00 86.19 143 ILE A N 1
ATOM 1102 C CA . ILE A 1 143 ? 1.476 15.222 3.088 1.00 86.19 143 ILE A CA 1
ATOM 1103 C C . ILE A 1 143 ? 0.289 15.000 4.022 1.00 86.19 143 ILE A C 1
ATOM 1105 O O . ILE A 1 143 ? 0.172 13.932 4.628 1.00 86.19 143 ILE A O 1
ATOM 1109 N N . GLU A 1 144 ? -0.547 16.030 4.144 1.00 64.56 144 GLU A N 1
ATOM 1110 C CA . GLU A 1 144 ? -1.809 16.002 4.898 1.00 64.56 144 GLU A CA 1
ATOM 1111 C C . GLU A 1 144 ? -2.911 15.252 4.134 1.00 64.56 144 GLU A C 1
ATOM 1113 O O . GLU A 1 144 ? -3.022 15.442 2.898 1.00 64.56 144 GLU A O 1
#

Foldseek 3Di:
DVVVVVVVVVVVVVLVCLLVVHDDDDDDLLLDAPPLVVVVVSNLVSLNQADEQEAEWDDLVVVVVVLVVQQVVQQVVCVVPVVRPGGDHDDSVNSCSQDDPDPTTSSLVNSVVSLVVQVVDPRHDYGHYWYWYADPVGDIDTDD

Sequence (144 aa):
MVHDESTALIDQIRHLCLDRGENVLIEGTLRWPGHGPKVYEEPVRANYTSLRVIGVEVPRGIAHEQALSRWWQGRLAWHVDSSSLGGRFTPPAAIDDCYDDAAMSKCARNAQTLAAAARNSEGVTVVELELFRRSAAGGFETIE

pLDDT: mean 90.28, std 7.03, range [51.94, 97.81]

Secondary structure (DSSP, 8-state):
-HHHHHHHHHHHHHHHHHHTT----------STTHHHHHHHHHHHTT--EEEEEEE---HHHHHHHHHHHHHHHHHHHHH-TTS--PPPPPHHHHHTT--SSSS-HHHHHHHHHHHHHHTSTT--EEEEEEEEE-TTSSEEEE-

Radius of gyration: 17.63 Å; chains: 1; bounding box: 43×40×38 Å